Protein AF-A0A1G7ZXC0-F1 (afdb_monomer_lite)

pLDDT: mean 78.15, std 15.35, range [41.19, 96.31]

Organism: NCBI:txid83401

Radius of gyration: 26.31 Å; chains: 1; bounding box: 78×42×73 Å

Sequence (134 aa):
MRMWTPTVRRLALAVGLLLLPCVANAGQVVVEYPRNTNGVVIDHCYHWAKDCDQYAADKVCQALGHSHAVDFRWQLMEPTYVLGTGQTCTGHCGGFTRVICETGRGGGGGGGARSCATDNDCPGSICLLGVCAN

Secondary structure (DSSP, 8-state):
--------------------------EEEEEES-BBTTSPEEBSEEETTEEETHHHHHHHHHHTT-S-EEEEEEEE-SSEEETTTTEEE-SS-EEEEEEEEEE-S--SS--S--B-SSGGGSTTSEEETTEEE-

Foldseek 3Di:
DDDDDDDDDDDPPPPDPPPDPPPDPQDKDKDFQWAFLVRAFAFQALDVVPCGHQSSLQLLQVQVVFRGFPDWDKAFDPFHARFNPRDTDGPRTIGTRMTMTGHPPPPPDDDDFDFDNAQVSAVVFGQIPRTTGD

Structure (mmCIF, N/CA/C/O backbone):
data_AF-A0A1G7ZXC0-F1
#
_entry.id   AF-A0A1G7ZXC0-F1
#
loop_
_atom_site.group_PDB
_atom_site.id
_atom_site.type_symbol
_atom_site.label_atom_id
_atom_site.label_alt_id
_atom_site.label_comp_id
_atom_site.label_asym_id
_atom_site.label_entity_id
_atom_site.label_seq_id
_atom_site.pdbx_PDB_ins_code
_atom_site.Cartn_x
_atom_site.Cartn_y
_atom_site.Cartn_z
_atom_site.occupancy
_atom_site.B_iso_or_equiv
_atom_site.auth_seq_id
_atom_site.auth_comp_id
_atom_site.auth_asym_id
_atom_site.auth_atom_id
_atom_site.pdbx_PDB_model_num
ATOM 1 N N . MET A 1 1 ? -65.681 -18.387 56.964 1.00 41.19 1 MET A N 1
ATOM 2 C CA . MET A 1 1 ? -65.236 -19.464 57.879 1.00 41.19 1 MET A CA 1
ATOM 3 C C . MET A 1 1 ? -64.276 -20.375 57.119 1.00 41.19 1 MET A C 1
ATOM 5 O O . MET A 1 1 ? -64.625 -20.725 56.003 1.00 41.19 1 MET A O 1
ATOM 9 N N . ARG A 1 2 ? -63.135 -20.744 57.740 1.00 48.53 2 ARG A N 1
ATOM 10 C CA . ARG A 1 2 ? -62.091 -21.709 57.291 1.00 48.53 2 ARG A CA 1
ATOM 11 C C . ARG A 1 2 ? -61.259 -21.213 56.088 1.00 48.53 2 ARG A C 1
ATOM 13 O O . ARG A 1 2 ? -61.712 -21.295 54.962 1.00 48.53 2 ARG A O 1
ATOM 20 N N . MET A 1 3 ? -60.122 -20.523 56.245 1.00 52.31 3 MET A N 1
ATOM 21 C CA . MET A 1 3 ? -58.848 -20.943 56.864 1.00 52.31 3 MET A CA 1
ATOM 22 C C . MET A 1 3 ? -58.459 -22.379 56.507 1.00 52.31 3 MET A C 1
ATOM 24 O O . MET A 1 3 ? -58.936 -23.303 57.157 1.00 52.31 3 MET A O 1
ATOM 28 N N . TRP A 1 4 ? -57.565 -22.528 55.523 1.00 49.31 4 TRP A N 1
ATOM 29 C CA . TRP A 1 4 ? -56.487 -23.522 55.529 1.00 49.31 4 TRP A CA 1
ATOM 30 C C . TRP A 1 4 ? -55.458 -23.187 54.437 1.00 49.31 4 TRP A C 1
ATOM 32 O O . TRP A 1 4 ? -55.697 -23.372 53.248 1.00 49.31 4 TRP A O 1
ATOM 42 N N . THR A 1 5 ? -54.318 -22.642 54.854 1.00 58.34 5 THR A N 1
ATOM 43 C CA . THR A 1 5 ? -53.070 -22.647 54.086 1.00 58.34 5 THR A CA 1
ATOM 44 C C . THR A 1 5 ? -52.326 -23.954 54.362 1.00 58.34 5 THR A C 1
ATOM 46 O O . THR A 1 5 ? -52.339 -24.443 55.493 1.00 58.34 5 THR A O 1
ATOM 49 N N . PRO A 1 6 ? -51.592 -24.470 53.367 1.00 51.91 6 PRO A N 1
ATOM 50 C CA . PRO A 1 6 ? -50.257 -24.959 53.661 1.00 51.91 6 PRO A CA 1
ATOM 51 C C . PRO A 1 6 ? -49.249 -24.374 52.667 1.00 51.91 6 PRO A C 1
ATOM 53 O O . PRO A 1 6 ? -49.196 -24.707 51.489 1.00 51.91 6 PRO A O 1
ATOM 56 N N . THR A 1 7 ? -48.453 -23.449 53.188 1.00 62.41 7 THR A N 1
ATOM 57 C CA . THR A 1 7 ? -46.992 -23.406 53.071 1.00 62.41 7 THR A CA 1
ATOM 58 C C . THR A 1 7 ? -46.365 -24.452 52.130 1.00 62.41 7 THR A C 1
ATOM 60 O O . THR A 1 7 ? -45.974 -25.533 52.566 1.00 62.41 7 THR A O 1
ATOM 63 N N . VAL A 1 8 ? -46.142 -24.097 50.862 1.00 56.59 8 VAL A N 1
ATOM 64 C CA . VAL A 1 8 ? -45.107 -24.739 50.035 1.00 56.59 8 VAL A CA 1
ATOM 65 C C . VAL A 1 8 ? -43.869 -23.853 50.023 1.00 56.59 8 VAL A C 1
ATOM 67 O O . VAL A 1 8 ? -43.756 -22.845 49.329 1.00 56.59 8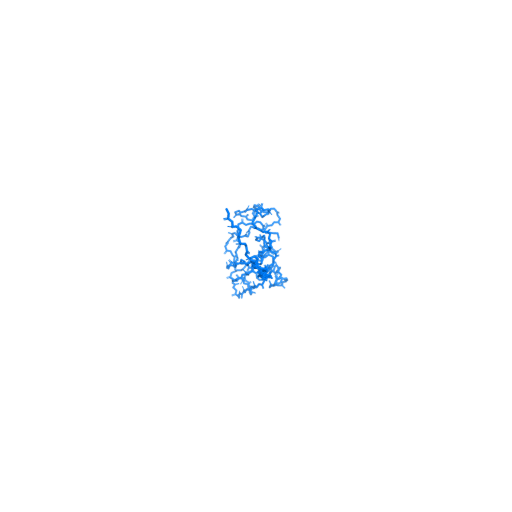 VAL A O 1
ATOM 70 N N . ARG A 1 9 ? -42.953 -24.237 50.912 1.00 55.16 9 ARG A N 1
ATOM 71 C CA . ARG A 1 9 ? -41.568 -23.789 50.978 1.00 55.16 9 ARG A CA 1
ATOM 72 C C . ARG A 1 9 ? -40.867 -24.079 49.650 1.00 55.16 9 ARG A C 1
ATOM 74 O O . ARG A 1 9 ? -40.862 -25.214 49.200 1.00 55.16 9 ARG A O 1
ATOM 81 N N . ARG A 1 10 ? -40.161 -23.057 49.167 1.00 59.66 10 ARG A N 1
ATOM 82 C CA . ARG A 1 10 ? -38.811 -23.122 48.587 1.00 59.66 10 ARG A CA 1
ATOM 83 C C . ARG A 1 10 ? -38.581 -24.208 47.530 1.00 59.66 10 ARG A C 1
ATOM 85 O O . ARG A 1 10 ? -38.253 -25.335 47.864 1.00 59.66 10 ARG A O 1
ATOM 92 N N . LEU A 1 11 ? -38.480 -23.768 46.284 1.00 52.03 11 LEU A N 1
ATOM 93 C CA . LEU A 1 11 ? -37.309 -24.079 45.470 1.00 52.03 11 LEU A CA 1
ATOM 94 C C . LEU A 1 11 ? -37.039 -22.863 44.591 1.00 52.03 11 LEU A C 1
ATOM 96 O O . LEU A 1 11 ? -37.652 -22.659 43.549 1.00 52.03 11 LEU A O 1
ATOM 100 N N . ALA A 1 12 ? -36.137 -22.016 45.083 1.00 54.88 12 ALA A N 1
ATOM 101 C CA . ALA A 1 12 ? -35.402 -21.106 44.231 1.00 54.88 12 ALA A CA 1
ATOM 102 C C . ALA A 1 12 ? -34.613 -21.979 43.248 1.00 54.88 12 ALA A C 1
ATOM 104 O O . ALA A 1 12 ? -33.561 -22.518 43.586 1.00 54.88 12 ALA A O 1
ATOM 105 N N . LEU A 1 13 ? -35.166 -22.176 42.053 1.00 54.75 13 LEU A N 1
ATOM 106 C CA . LEU A 1 13 ? -34.380 -22.572 40.898 1.00 54.75 13 LEU A CA 1
ATOM 107 C C . LEU A 1 13 ? -33.451 -21.395 40.623 1.00 54.75 13 LEU A C 1
ATOM 109 O O . LEU A 1 13 ? -33.876 -20.352 40.128 1.00 54.75 13 LEU A O 1
ATOM 113 N N . ALA A 1 14 ? -32.196 -21.551 41.036 1.00 55.41 14 ALA A N 1
ATOM 114 C CA . ALA A 1 14 ? -31.100 -20.732 40.567 1.00 55.41 14 ALA A CA 1
ATOM 115 C C . ALA A 1 14 ? -31.090 -20.833 39.038 1.00 55.41 14 ALA A C 1
ATOM 117 O O . ALA A 1 14 ? -30.603 -21.809 38.469 1.00 55.41 14 ALA A O 1
ATOM 118 N N . VAL A 1 15 ? -31.699 -19.847 38.378 1.00 60.03 15 VAL A N 1
ATOM 119 C CA . VAL A 1 15 ? -31.512 -19.605 36.953 1.00 60.03 15 VAL A CA 1
ATOM 120 C C . VAL A 1 15 ? -30.034 -19.287 36.815 1.00 60.03 15 VAL A C 1
ATOM 122 O O . VAL A 1 15 ? -29.572 -18.226 37.231 1.00 60.03 15 VAL A O 1
ATOM 125 N N . GLY A 1 16 ? -29.287 -20.293 36.365 1.00 54.88 16 GLY A N 1
ATOM 126 C CA . GLY A 1 16 ? -27.855 -20.221 36.177 1.00 54.88 16 GLY A CA 1
ATOM 127 C C . GLY A 1 16 ? -27.510 -18.973 35.383 1.00 54.88 16 GLY A C 1
ATOM 128 O O . GLY A 1 16 ? -28.019 -18.758 34.284 1.00 54.88 16 GLY A O 1
ATOM 129 N N . LEU A 1 17 ? -26.639 -18.164 35.974 1.00 58.28 17 LEU A N 1
ATOM 130 C CA . LEU A 1 17 ? -25.883 -17.120 35.312 1.00 58.28 17 LEU A CA 1
ATOM 131 C C . LEU A 1 17 ? -25.005 -17.798 34.247 1.00 58.28 17 LEU A C 1
ATOM 133 O O . LEU A 1 17 ? -23.835 -18.094 34.478 1.00 58.28 17 LEU A O 1
ATOM 137 N N . LEU A 1 18 ? -25.600 -18.129 33.099 1.00 55.72 18 LEU A N 1
ATOM 138 C CA . LEU A 1 18 ? -24.878 -18.502 31.893 1.00 55.72 18 LEU A CA 1
ATOM 139 C C . LEU A 1 18 ? -24.096 -17.260 31.468 1.00 55.72 18 LEU A C 1
ATOM 141 O O . LEU A 1 18 ? -24.641 -16.330 30.878 1.00 55.72 18 LEU A O 1
ATOM 145 N N . LEU A 1 19 ? -22.817 -17.241 31.838 1.00 59.88 19 LEU A N 1
ATOM 146 C CA . LEU A 1 19 ? -21.794 -16.379 31.267 1.00 59.88 19 LEU A CA 1
ATOM 147 C C . LEU A 1 19 ? -21.812 -16.593 29.749 1.00 59.88 19 LEU A C 1
ATOM 149 O O . LEU A 1 19 ? -21.178 -17.518 29.249 1.00 59.88 19 LEU A O 1
ATOM 153 N N . LEU A 1 20 ? -22.575 -15.777 29.018 1.00 61.16 20 LEU A N 1
ATOM 154 C CA . LEU A 1 20 ? -22.429 -15.683 27.573 1.00 61.16 20 LEU A CA 1
ATOM 155 C C . LEU A 1 20 ? -21.016 -15.147 27.310 1.00 61.16 20 LEU A C 1
ATOM 157 O O . LEU A 1 20 ? -20.738 -14.003 27.686 1.00 61.16 20 LEU A O 1
ATOM 161 N N . PRO A 1 21 ? -20.107 -15.924 26.690 1.00 57.75 21 PRO A N 1
ATOM 162 C CA . PRO A 1 21 ? -18.868 -15.348 26.205 1.00 57.75 21 PRO A CA 1
ATOM 163 C C . PRO A 1 21 ? -19.250 -14.279 25.180 1.00 57.75 21 PRO A C 1
ATOM 165 O O . PRO A 1 21 ? -19.974 -14.547 24.220 1.00 57.75 21 PRO A O 1
ATOM 168 N N . CYS A 1 22 ? -18.804 -13.045 25.410 1.00 62.16 22 CYS A N 1
ATOM 169 C CA . CYS A 1 22 ? -18.936 -11.971 24.438 1.00 62.16 22 CYS A CA 1
ATOM 170 C C . CYS A 1 22 ? -18.058 -12.352 23.243 1.00 62.16 22 CYS A C 1
ATOM 172 O O . CYS A 1 22 ? -16.840 -12.172 23.281 1.00 62.16 22 CYS A O 1
ATOM 174 N N . VAL A 1 23 ? -18.653 -12.977 22.224 1.00 63.91 23 VAL A N 1
ATOM 175 C CA . VAL A 1 23 ? -17.921 -13.404 21.034 1.00 63.91 23 VAL A CA 1
ATOM 176 C C . VAL A 1 23 ? -17.348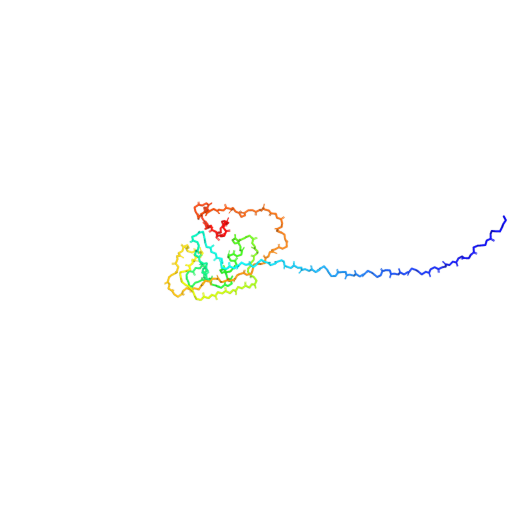 -12.157 20.380 1.00 63.91 23 VAL A C 1
ATOM 178 O O . VAL A 1 23 ? -18.054 -11.272 19.897 1.00 63.91 23 VAL A O 1
ATOM 181 N N . ALA A 1 24 ? -16.028 -12.075 20.426 1.00 62.81 24 ALA A N 1
ATOM 182 C CA . ALA A 1 24 ? -15.252 -11.038 19.804 1.00 62.81 24 ALA A CA 1
ATOM 183 C C . ALA A 1 24 ? -15.105 -11.298 18.311 1.00 62.81 24 ALA A C 1
ATOM 185 O O . ALA A 1 24 ? -14.089 -11.828 17.886 1.00 62.81 24 ALA A O 1
ATOM 186 N N . ASN A 1 25 ? -16.095 -10.893 17.514 1.00 60.19 25 ASN A N 1
ATOM 187 C CA . ASN A 1 25 ? -15.875 -10.770 16.078 1.00 60.19 25 ASN A CA 1
ATOM 188 C C . ASN A 1 25 ? -14.966 -9.562 15.833 1.00 60.19 25 ASN A C 1
ATOM 190 O O . ASN A 1 25 ? -15.403 -8.413 15.911 1.00 60.19 25 ASN A O 1
ATOM 194 N N . ALA A 1 26 ? -13.685 -9.832 15.585 1.00 69.00 26 ALA A N 1
ATOM 195 C CA . ALA A 1 26 ? -12.852 -8.914 14.826 1.00 69.00 26 ALA A CA 1
ATOM 196 C C . ALA A 1 26 ? -13.457 -8.856 13.419 1.00 69.00 26 ALA A C 1
ATOM 198 O O . ALA A 1 26 ? -13.478 -9.859 12.707 1.00 69.00 26 ALA A O 1
ATOM 199 N N . GLY A 1 27 ? -14.061 -7.722 13.065 1.00 79.88 27 GLY A N 1
ATOM 200 C CA . GLY A 1 27 ? -14.561 -7.533 11.711 1.00 79.88 27 GLY A CA 1
ATOM 201 C C . GLY A 1 27 ? -13.376 -7.483 10.749 1.00 79.88 27 GLY A C 1
ATOM 202 O O . GLY A 1 27 ? -12.337 -6.905 11.067 1.00 79.88 27 GLY A O 1
ATOM 203 N N . GLN A 1 28 ? -13.515 -8.119 9.593 1.00 88.12 28 GLN A N 1
ATOM 204 C CA . GLN A 1 28 ? -12.501 -8.124 8.545 1.00 88.12 28 GLN A CA 1
ATOM 205 C C . GLN A 1 28 ? -13.141 -7.664 7.239 1.00 88.12 28 GLN A C 1
ATOM 207 O O . GLN A 1 28 ? -14.275 -8.039 6.935 1.00 88.12 28 GLN A O 1
ATOM 212 N N . VAL A 1 29 ? -12.411 -6.864 6.467 1.00 88.62 29 VAL A N 1
ATOM 213 C CA . VAL A 1 29 ? -12.804 -6.423 5.126 1.00 88.62 29 VAL A CA 1
ATOM 214 C C . VAL A 1 29 ? -11.810 -6.986 4.128 1.00 88.62 29 VAL A C 1
ATOM 216 O O . VAL A 1 29 ? -10.602 -6.831 4.283 1.00 88.62 29 VAL A O 1
ATOM 219 N N . VAL A 1 30 ? -12.329 -7.652 3.100 1.00 91.38 30 VAL A N 1
ATOM 220 C CA . VAL A 1 30 ? -11.519 -8.186 2.007 1.00 91.38 30 VAL A CA 1
ATOM 221 C C . VAL A 1 30 ? -11.497 -7.170 0.876 1.00 91.38 30 VAL A C 1
ATOM 223 O O . VAL A 1 30 ? -12.541 -6.777 0.362 1.00 91.38 30 VAL A O 1
ATOM 226 N N . VAL A 1 31 ? -10.294 -6.776 0.482 1.00 90.69 31 VAL A N 1
ATOM 227 C CA . VAL A 1 31 ? -10.022 -5.866 -0.624 1.00 90.69 31 VAL A CA 1
ATOM 228 C C . VAL A 1 31 ? -9.385 -6.680 -1.739 1.00 90.69 31 VAL A C 1
ATOM 230 O O . VAL A 1 31 ? -8.262 -7.170 -1.606 1.00 90.69 31 VAL A O 1
ATOM 233 N N . GLU A 1 32 ? -10.115 -6.865 -2.833 1.00 93.12 32 GLU A N 1
ATOM 234 C CA . GLU A 1 32 ? -9.609 -7.571 -4.010 1.00 93.12 32 GLU A CA 1
ATOM 235 C C . GLU A 1 32 ? -8.998 -6.579 -4.994 1.00 93.12 32 GLU A C 1
ATOM 237 O O . GLU A 1 32 ? -9.594 -5.542 -5.276 1.00 93.12 32 GLU A O 1
ATOM 242 N N . TYR A 1 33 ? -7.812 -6.909 -5.509 1.00 91.06 33 TYR A N 1
ATOM 243 C CA . TYR A 1 33 ? -7.048 -6.090 -6.453 1.00 91.06 33 TYR A CA 1
ATOM 244 C C . TYR A 1 33 ? -7.066 -4.593 -6.093 1.00 91.06 33 TYR A C 1
ATOM 246 O O . TYR A 1 33 ? -7.635 -3.803 -6.855 1.00 91.06 33 TYR A O 1
ATOM 254 N N . PRO A 1 34 ? -6.479 -4.183 -4.949 1.00 89.06 34 PRO A N 1
ATOM 255 C CA . PRO A 1 34 ? -6.385 -2.769 -4.608 1.00 89.06 34 PRO A CA 1
ATOM 256 C C . PRO A 1 34 ? -5.690 -2.021 -5.748 1.00 89.06 34 PRO A C 1
ATOM 258 O O . PRO A 1 34 ? -4.642 -2.449 -6.237 1.00 89.06 34 PRO A O 1
ATOM 261 N N . ARG A 1 35 ? -6.300 -0.921 -6.194 1.00 89.38 35 ARG A N 1
ATOM 262 C CA . ARG A 1 35 ? -5.841 -0.110 -7.327 1.00 89.38 35 ARG A CA 1
ATOM 263 C C . ARG A 1 35 ? -5.764 1.359 -6.940 1.00 89.38 35 ARG A C 1
ATOM 265 O O . ARG A 1 35 ? -6.545 1.833 -6.112 1.00 89.38 35 ARG A O 1
ATOM 272 N N . ASN A 1 36 ? -4.847 2.078 -7.576 1.00 84.44 36 ASN A N 1
ATOM 273 C CA . ASN A 1 36 ? -4.853 3.538 -7.554 1.00 84.44 36 ASN A CA 1
ATOM 274 C C . ASN A 1 36 ? -5.995 4.095 -8.430 1.00 84.44 36 ASN A C 1
ATOM 276 O O . ASN A 1 36 ? -6.680 3.351 -9.139 1.00 84.44 36 ASN A O 1
ATOM 280 N N . THR A 1 37 ? -6.189 5.414 -8.418 1.00 78.62 37 THR A N 1
ATOM 281 C CA . THR A 1 37 ? -7.183 6.094 -9.273 1.00 78.62 37 THR A CA 1
ATOM 282 C C . THR A 1 37 ? -6.971 5.890 -10.771 1.00 78.62 37 THR A C 1
ATOM 284 O O . THR A 1 37 ? -7.935 5.898 -11.533 1.00 78.62 37 THR A O 1
ATOM 287 N N . ASN A 1 38 ? -5.736 5.624 -11.195 1.00 81.62 38 ASN A N 1
ATOM 288 C CA . ASN A 1 38 ? -5.398 5.304 -12.584 1.00 81.62 38 ASN A CA 1
ATOM 289 C C . ASN A 1 38 ? -5.716 3.843 -12.966 1.00 81.62 38 ASN A C 1
ATOM 291 O O . ASN A 1 38 ? -5.446 3.423 -14.090 1.00 81.62 38 ASN A O 1
ATOM 295 N N . GLY A 1 39 ? -6.274 3.047 -12.046 1.00 85.81 39 GLY A N 1
ATOM 296 C CA . GLY A 1 39 ? -6.653 1.654 -12.277 1.00 85.81 39 GLY A CA 1
ATOM 297 C C . GLY A 1 39 ? -5.491 0.656 -12.235 1.00 85.81 39 GLY A C 1
ATOM 298 O O . GLY A 1 39 ? -5.691 -0.516 -12.557 1.00 85.81 39 GLY A O 1
ATOM 299 N N . VAL A 1 40 ? -4.294 1.075 -11.821 1.00 89.69 40 VAL A N 1
ATOM 300 C CA . VAL A 1 40 ? -3.099 0.227 -11.693 1.00 89.69 40 VAL A CA 1
ATOM 301 C C . VAL A 1 40 ? -3.095 -0.460 -10.330 1.00 89.69 40 VAL A C 1
ATOM 303 O O . VAL A 1 40 ? -3.389 0.172 -9.316 1.00 89.69 40 VAL A O 1
ATOM 306 N N . VAL A 1 41 ? -2.778 -1.759 -10.305 1.00 92.06 41 VAL A N 1
ATOM 307 C CA . VAL A 1 41 ? -2.744 -2.556 -9.068 1.00 92.06 41 VAL A CA 1
ATOM 308 C C . VAL A 1 41 ? -1.606 -2.089 -8.173 1.00 92.06 41 VAL A C 1
ATOM 310 O O . VAL A 1 41 ? -0.507 -1.816 -8.648 1.00 92.06 41 VAL A O 1
ATOM 313 N N . ILE A 1 42 ? -1.868 -2.016 -6.875 1.00 91.50 42 ILE A N 1
ATOM 314 C CA . ILE A 1 42 ? -0.875 -1.618 -5.885 1.00 91.50 42 ILE A CA 1
ATOM 315 C C . ILE A 1 42 ? 0.211 -2.683 -5.739 1.00 91.50 42 ILE A C 1
ATOM 317 O O . ILE A 1 42 ? -0.084 -3.876 -5.633 1.00 91.50 42 ILE A O 1
ATOM 321 N N . ASP A 1 43 ? 1.460 -2.232 -5.730 1.00 93.44 43 ASP A N 1
ATOM 322 C CA . ASP A 1 43 ? 2.633 -3.070 -5.546 1.00 93.44 43 ASP A CA 1
ATOM 323 C C . ASP A 1 43 ? 2.716 -3.614 -4.114 1.00 93.44 43 ASP A C 1
ATOM 325 O O . ASP A 1 43 ? 2.309 -2.970 -3.146 1.00 93.44 43 ASP A O 1
ATOM 329 N N . HIS A 1 44 ? 3.262 -4.816 -3.986 1.00 93.69 44 HIS A N 1
ATOM 330 C CA . HIS A 1 44 ? 3.503 -5.470 -2.714 1.00 93.69 44 HIS A CA 1
ATOM 331 C C . HIS A 1 44 ? 4.625 -4.802 -1.921 1.00 93.69 44 HIS A C 1
ATOM 333 O O . HIS A 1 44 ? 4.769 -5.092 -0.740 1.00 93.69 44 HIS A O 1
ATOM 339 N N . CYS A 1 45 ? 5.400 -3.908 -2.536 1.00 92.69 45 CYS A N 1
ATOM 340 C CA . CYS A 1 45 ? 6.371 -3.067 -1.870 1.00 92.69 45 CYS A CA 1
ATOM 341 C C . CYS A 1 45 ? 5.862 -1.636 -1.707 1.00 92.69 45 CYS A C 1
ATOM 343 O O . CYS A 1 45 ? 5.381 -1.002 -2.647 1.00 92.69 45 CYS A O 1
ATOM 345 N N . TYR A 1 46 ? 6.001 -1.097 -0.493 1.00 90.12 46 TYR A N 1
ATOM 346 C CA . TYR A 1 46 ? 5.654 0.295 -0.230 1.00 90.12 46 TYR A CA 1
ATOM 347 C C . TYR A 1 46 ? 6.693 1.241 -0.840 1.00 90.12 46 TYR A C 1
ATOM 349 O O . TYR A 1 46 ? 6.331 2.251 -1.431 1.00 90.12 46 TYR A O 1
ATOM 357 N N . HIS A 1 47 ? 7.975 0.886 -0.781 1.00 89.44 47 HIS A N 1
ATOM 358 C CA . HIS A 1 47 ? 9.043 1.540 -1.534 1.00 89.44 47 HIS A CA 1
ATOM 359 C C . HIS A 1 47 ? 9.638 0.538 -2.521 1.00 89.44 47 HIS A C 1
ATOM 361 O O . HIS A 1 47 ? 9.664 -0.653 -2.246 1.00 89.44 47 HIS A O 1
ATOM 367 N N . TRP A 1 48 ? 10.162 0.973 -3.666 1.00 85.25 48 TRP A N 1
ATOM 368 C CA . TRP A 1 48 ? 10.716 0.015 -4.629 1.00 85.25 48 TRP A CA 1
ATOM 369 C C . TRP A 1 48 ? 11.791 -0.881 -3.981 1.00 85.25 48 TRP A C 1
ATOM 371 O O . TRP A 1 48 ? 12.774 -0.382 -3.423 1.00 85.25 48 TRP A O 1
ATOM 381 N N . ALA A 1 49 ? 11.561 -2.198 -4.029 1.00 84.88 49 ALA A N 1
ATOM 382 C CA . ALA A 1 49 ? 12.380 -3.235 -3.396 1.00 84.88 49 ALA A CA 1
ATOM 383 C C . ALA A 1 49 ? 12.610 -3.066 -1.872 1.00 84.88 49 ALA A C 1
ATOM 385 O O . ALA A 1 49 ? 13.597 -3.575 -1.333 1.00 84.88 49 ALA A O 1
ATOM 386 N N . LYS A 1 50 ? 11.732 -2.338 -1.168 1.00 88.44 50 LYS A N 1
ATOM 387 C CA . LYS A 1 50 ? 11.815 -2.054 0.273 1.00 88.44 50 LYS A CA 1
ATOM 388 C C . LYS A 1 50 ? 10.427 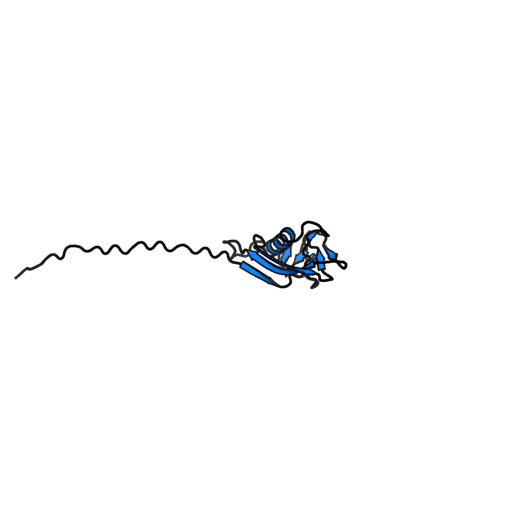-2.001 0.915 1.00 88.44 50 LYS A C 1
ATOM 390 O O . LYS A 1 50 ? 9.444 -1.648 0.273 1.00 88.44 50 LYS A O 1
ATOM 395 N N . ASP A 1 51 ? 10.360 -2.304 2.210 1.00 91.75 51 ASP A N 1
ATOM 396 C CA . ASP A 1 51 ? 9.116 -2.226 2.990 1.00 91.75 51 ASP A CA 1
ATOM 397 C C . ASP A 1 51 ? 7.958 -3.004 2.330 1.00 91.75 51 ASP A C 1
ATOM 399 O O . ASP A 1 51 ? 6.863 -2.482 2.103 1.00 91.75 51 ASP A O 1
ATOM 403 N N . CYS A 1 52 ? 8.248 -4.252 1.954 1.00 91.81 52 CYS A N 1
ATOM 404 C CA . CYS A 1 52 ? 7.341 -5.111 1.202 1.00 91.81 52 CYS A CA 1
ATOM 405 C C . CYS A 1 52 ? 6.430 -5.969 2.081 1.00 91.81 52 CYS A C 1
ATOM 407 O O . CYS A 1 52 ? 6.582 -6.047 3.303 1.00 91.81 52 CYS A O 1
ATOM 409 N N . ASP A 1 53 ? 5.479 -6.622 1.420 1.00 93.69 53 ASP A N 1
ATOM 410 C CA . ASP A 1 53 ? 4.546 -7.589 1.974 1.00 93.69 53 ASP A CA 1
ATOM 411 C C . ASP A 1 53 ? 3.672 -6.972 3.072 1.00 93.69 53 ASP A C 1
ATOM 413 O O . ASP A 1 53 ? 2.827 -6.122 2.786 1.00 93.69 53 ASP A O 1
ATOM 417 N N . GLN A 1 54 ? 3.879 -7.372 4.330 1.00 93.81 54 GLN A N 1
ATOM 418 C CA . GLN A 1 54 ? 3.051 -6.951 5.460 1.00 93.81 54 GLN A CA 1
ATOM 419 C C . GLN A 1 54 ? 3.017 -5.431 5.607 1.00 93.81 54 GLN A C 1
ATOM 421 O O . GLN A 1 54 ? 1.947 -4.864 5.795 1.00 93.81 54 GLN A O 1
ATOM 426 N N . TYR A 1 55 ? 4.166 -4.760 5.479 1.00 93.38 55 TYR A N 1
ATOM 427 C CA . TYR A 1 55 ? 4.218 -3.312 5.661 1.00 93.38 55 TYR A CA 1
ATOM 428 C C . TYR A 1 55 ? 3.388 -2.585 4.597 1.00 93.38 55 TYR A C 1
ATOM 430 O O . TYR A 1 55 ? 2.600 -1.696 4.916 1.00 93.38 55 TYR A O 1
ATOM 438 N N . ALA A 1 56 ? 3.519 -2.986 3.331 1.00 92.38 56 ALA A N 1
ATOM 439 C CA . ALA A 1 56 ? 2.736 -2.408 2.246 1.00 92.38 56 ALA A CA 1
ATOM 440 C C . ALA A 1 56 ? 1.241 -2.741 2.380 1.00 92.38 56 ALA A C 1
ATOM 442 O O . ALA A 1 56 ? 0.399 -1.869 2.171 1.00 92.38 56 ALA A O 1
ATOM 443 N N . ALA A 1 57 ? 0.900 -3.965 2.790 1.00 94.25 57 ALA A N 1
ATOM 444 C CA . ALA A 1 57 ? -0.480 -4.380 3.031 1.00 94.25 57 ALA A CA 1
ATOM 445 C C . ALA A 1 57 ? -1.124 -3.574 4.173 1.00 94.25 57 ALA A C 1
ATOM 447 O O . ALA A 1 57 ? -2.252 -3.096 4.039 1.00 94.25 57 ALA A O 1
ATOM 448 N N . ASP A 1 58 ? -0.389 -3.343 5.263 1.00 92.12 58 ASP A N 1
ATOM 449 C CA . ASP A 1 58 ? -0.827 -2.493 6.370 1.00 92.12 58 ASP A CA 1
ATOM 450 C C . ASP A 1 58 ? -1.099 -1.072 5.897 1.00 92.12 58 ASP A C 1
ATOM 452 O O . ASP A 1 58 ? -2.101 -0.480 6.290 1.00 92.12 58 ASP A O 1
ATOM 456 N N . LYS A 1 59 ? -0.250 -0.534 5.015 1.00 90.44 59 LYS A N 1
ATOM 457 C CA . LYS A 1 59 ? -0.441 0.795 4.428 1.00 90.44 59 LYS A CA 1
ATOM 458 C C . LYS A 1 59 ? -1.677 0.869 3.543 1.00 90.44 59 LYS A C 1
ATOM 460 O O . LYS A 1 59 ? -2.420 1.841 3.650 1.00 90.44 59 LYS A O 1
ATOM 465 N N . VAL A 1 60 ? -1.963 -0.168 2.754 1.00 90.19 60 VAL A N 1
ATOM 466 C CA . VAL A 1 60 ? -3.229 -0.278 2.008 1.00 90.19 60 VAL A CA 1
ATOM 467 C C . VAL A 1 60 ? -4.427 -0.264 2.963 1.00 90.19 60 VAL A C 1
ATOM 469 O O . VAL A 1 60 ? -5.396 0.451 2.727 1.00 90.19 60 VAL A O 1
ATOM 472 N N . CYS A 1 61 ? -4.373 -1.006 4.069 1.00 90.19 61 CYS A N 1
ATOM 473 C CA . CYS A 1 61 ? -5.466 -1.027 5.040 1.00 90.19 61 CYS A CA 1
ATOM 474 C C . CYS A 1 61 ? -5.617 0.300 5.796 1.00 90.19 61 CYS A C 1
ATOM 476 O O . CYS A 1 61 ? -6.732 0.792 5.951 1.00 90.19 61 CYS A O 1
ATOM 478 N N . GLN A 1 62 ? -4.512 0.917 6.212 1.00 87.19 62 GLN A N 1
ATOM 479 C CA . GLN A 1 62 ? -4.499 2.231 6.861 1.00 87.19 62 GLN A CA 1
ATOM 480 C C . GLN A 1 62 ? -5.058 3.315 5.938 1.00 87.19 62 GLN A C 1
ATOM 482 O O . GLN A 1 62 ? -5.849 4.146 6.380 1.00 87.19 62 GLN A O 1
ATOM 487 N N . ALA A 1 63 ? -4.718 3.260 4.648 1.00 81.00 63 ALA A N 1
ATOM 488 C CA . ALA A 1 63 ? -5.278 4.128 3.618 1.00 81.00 63 ALA A CA 1
ATOM 489 C C . ALA A 1 63 ? -6.806 4.011 3.513 1.00 81.00 63 ALA A C 1
ATOM 491 O O . ALA A 1 63 ? -7.492 5.002 3.283 1.00 81.00 63 ALA A O 1
ATOM 492 N N . LEU A 1 64 ? -7.345 2.814 3.744 1.00 81.31 64 LEU A N 1
ATOM 493 C CA . LEU A 1 64 ? -8.783 2.543 3.762 1.00 81.31 64 LEU A CA 1
ATOM 494 C C . LEU A 1 64 ? -9.466 2.885 5.096 1.00 81.31 64 LEU A C 1
ATOM 496 O O . LEU A 1 64 ? -10.672 2.692 5.237 1.00 81.31 64 LEU A O 1
ATOM 500 N N . GLY A 1 65 ? -8.724 3.396 6.081 1.00 81.69 65 GLY A N 1
ATOM 501 C CA . GLY A 1 65 ? -9.245 3.680 7.420 1.00 81.69 65 GLY A CA 1
ATOM 502 C C . GLY A 1 65 ? -9.390 2.438 8.305 1.00 81.69 65 GLY A C 1
ATOM 503 O O . GLY A 1 65 ? -10.135 2.456 9.287 1.00 81.69 65 GLY A O 1
ATOM 504 N N . HIS A 1 66 ? -8.701 1.350 7.969 1.00 86.19 66 HIS A N 1
ATOM 505 C CA . HIS A 1 66 ? -8.604 0.138 8.781 1.00 86.19 66 HIS A CA 1
ATOM 506 C C . HIS A 1 66 ? -7.323 0.139 9.630 1.00 86.19 66 HIS A C 1
ATOM 508 O O . HIS A 1 66 ? -6.446 0.981 9.444 1.00 86.19 66 HIS A O 1
ATOM 514 N N . SER A 1 67 ? -7.213 -0.775 10.603 1.00 86.44 67 SER A N 1
ATOM 515 C CA . SER A 1 67 ? -6.068 -0.787 11.529 1.00 86.44 67 SER A CA 1
ATOM 516 C C . SER A 1 67 ? -4.790 -1.278 10.839 1.00 86.44 67 SER A C 1
ATOM 518 O O . SER A 1 67 ? -3.785 -0.567 10.787 1.00 86.44 67 SER A O 1
ATOM 520 N N . HIS A 1 68 ? -4.834 -2.497 10.311 1.00 90.06 68 HIS A N 1
ATOM 521 C CA . HIS A 1 68 ? -3.719 -3.182 9.661 1.00 90.06 68 HIS A CA 1
ATOM 522 C C . HIS A 1 68 ? -4.236 -4.333 8.785 1.00 90.06 68 HIS A C 1
ATOM 524 O O . HIS A 1 68 ? -5.430 -4.660 8.820 1.00 90.06 68 HIS A O 1
ATOM 530 N N . ALA A 1 69 ? -3.352 -4.934 7.991 1.00 93.81 69 ALA A N 1
ATOM 531 C CA . ALA A 1 69 ? -3.654 -6.136 7.230 1.00 93.81 69 ALA A CA 1
ATOM 532 C C . ALA A 1 69 ? -3.451 -7.379 8.103 1.00 93.81 69 ALA A C 1
ATOM 534 O O . ALA A 1 69 ? -2.407 -7.561 8.721 1.00 93.81 69 ALA A O 1
ATOM 535 N N . VAL A 1 70 ? -4.440 -8.266 8.130 1.00 94.19 70 VAL A N 1
ATOM 536 C CA . VAL A 1 70 ? -4.354 -9.552 8.844 1.00 94.19 70 VAL A CA 1
ATOM 537 C C . VAL A 1 70 ? -3.894 -10.691 7.944 1.00 94.19 70 VAL A C 1
ATOM 539 O O . VAL A 1 70 ? -3.374 -11.686 8.434 1.00 94.19 70 VAL A O 1
ATOM 542 N N . ASP A 1 71 ? -4.106 -10.556 6.636 1.00 94.31 71 ASP A N 1
ATOM 543 C CA . ASP A 1 71 ? -3.669 -11.510 5.619 1.00 94.31 71 ASP A CA 1
ATOM 544 C C . ASP A 1 71 ? -3.583 -10.793 4.269 1.00 94.31 71 ASP A C 1
ATOM 546 O O . ASP A 1 71 ? -4.328 -9.846 4.005 1.00 94.31 71 ASP A O 1
ATOM 550 N N . PHE A 1 72 ? -2.693 -11.235 3.389 1.00 95.69 72 PHE A N 1
ATOM 551 C CA . PHE A 1 72 ? -2.579 -10.683 2.043 1.00 95.69 72 PHE A CA 1
ATOM 552 C C . PHE A 1 72 ? -2.016 -11.717 1.072 1.00 95.69 72 PHE A C 1
ATOM 554 O O . PHE A 1 72 ? -1.321 -12.664 1.436 1.00 95.69 72 PHE A O 1
ATOM 561 N N . ARG A 1 73 ? -2.317 -11.520 -0.209 1.00 96.31 73 ARG A N 1
ATOM 562 C CA . ARG A 1 73 ? -1.772 -12.295 -1.320 1.00 96.31 73 ARG A CA 1
ATOM 563 C C . ARG A 1 73 ? -1.390 -11.361 -2.443 1.00 96.31 73 ARG A C 1
ATOM 565 O O . ARG A 1 73 ? -2.172 -10.498 -2.845 1.00 96.31 73 ARG A O 1
ATOM 572 N N . TRP A 1 74 ? -0.230 -11.603 -3.022 1.00 94.69 74 TRP A N 1
ATOM 573 C CA . TRP A 1 74 ? 0.240 -10.918 -4.212 1.00 94.69 74 TRP A CA 1
ATOM 574 C C . TRP A 1 74 ? 0.710 -11.939 -5.245 1.00 94.69 74 TRP A C 1
ATOM 576 O O . TRP A 1 74 ? 0.930 -13.110 -4.933 1.00 94.69 74 TRP A O 1
ATOM 586 N N . GLN A 1 75 ? 0.814 -11.494 -6.489 1.00 94.75 75 GLN A N 1
ATOM 587 C CA . GLN A 1 75 ? 1.400 -12.272 -7.575 1.00 94.75 75 GLN A CA 1
ATOM 588 C C . GLN A 1 75 ? 2.285 -11.367 -8.420 1.00 94.75 75 GLN A C 1
ATOM 590 O O . GLN A 1 75 ? 2.048 -10.158 -8.482 1.00 94.75 75 GLN A O 1
ATOM 595 N N . LEU A 1 76 ? 3.279 -11.956 -9.083 1.00 92.50 76 LEU A N 1
ATOM 596 C CA . LEU A 1 76 ? 4.067 -11.244 -10.082 1.00 92.50 76 LEU A CA 1
ATOM 597 C C . LEU A 1 76 ? 3.131 -10.743 -11.185 1.00 92.50 76 LEU A C 1
ATOM 599 O O . LEU A 1 76 ? 2.445 -11.535 -11.832 1.00 92.50 76 LEU A O 1
ATOM 603 N N . MET A 1 77 ? 3.065 -9.428 -11.350 1.00 90.44 77 MET A N 1
ATOM 604 C CA . MET A 1 77 ? 2.266 -8.774 -12.380 1.00 90.44 77 MET A CA 1
ATOM 605 C C . MET A 1 77 ? 2.876 -7.422 -12.713 1.00 90.44 77 MET A C 1
ATOM 607 O O . MET A 1 77 ? 3.512 -6.796 -11.873 1.00 90.44 77 MET A O 1
ATOM 611 N N . GLU A 1 78 ? 2.651 -6.963 -13.936 1.00 87.88 78 GLU A N 1
ATOM 612 C CA . GLU A 1 78 ? 3.178 -5.699 -14.432 1.00 87.88 78 GLU A CA 1
ATOM 613 C C . GLU A 1 78 ? 2.117 -5.043 -15.331 1.00 87.88 78 GLU A C 1
ATOM 615 O O . GLU A 1 78 ? 1.466 -5.748 -16.109 1.00 87.88 78 GLU A O 1
ATOM 620 N N . PRO A 1 79 ? 1.927 -3.714 -15.265 1.00 89.81 79 PRO A N 1
ATOM 621 C CA . PRO A 1 79 ? 2.545 -2.784 -14.319 1.00 89.81 79 PRO A CA 1
ATOM 622 C C . PRO A 1 79 ? 1.878 -2.795 -12.928 1.00 89.81 79 PRO A C 1
ATOM 624 O O . PRO A 1 79 ? 0.682 -3.069 -12.807 1.00 89.81 79 PRO A O 1
ATOM 627 N N . THR A 1 80 ? 2.631 -2.425 -11.889 1.00 91.56 80 THR A N 1
ATOM 628 C CA . THR A 1 80 ? 2.109 -2.158 -10.529 1.00 91.56 80 THR A CA 1
ATOM 629 C C . THR A 1 80 ? 2.436 -0.737 -10.086 1.00 91.56 80 THR A C 1
ATOM 631 O O . THR A 1 80 ? 3.270 -0.058 -10.683 1.00 91.56 80 THR A O 1
ATOM 634 N N . TYR A 1 81 ? 1.767 -0.259 -9.043 1.00 90.75 81 TYR A N 1
ATOM 635 C CA . TYR A 1 81 ? 1.935 1.084 -8.504 1.00 90.75 81 TYR A CA 1
ATOM 636 C C . TYR A 1 81 ? 2.521 1.048 -7.092 1.00 90.75 81 TYR A C 1
ATOM 638 O O . TYR A 1 81 ? 1.898 0.518 -6.172 1.00 90.75 81 TYR A O 1
ATOM 646 N N . VAL A 1 82 ? 3.701 1.639 -6.915 1.00 90.31 82 VAL A N 1
ATOM 647 C CA . VAL A 1 82 ? 4.422 1.687 -5.637 1.00 90.31 82 VAL A CA 1
ATOM 648 C C . VAL A 1 82 ? 3.895 2.854 -4.803 1.00 90.31 82 VAL A C 1
ATOM 650 O O . VAL A 1 82 ? 4.076 4.015 -5.174 1.00 90.31 82 VAL A O 1
ATOM 653 N N . LEU A 1 83 ? 3.252 2.553 -3.670 1.00 86.38 83 LEU A N 1
ATOM 654 C CA . LEU A 1 83 ? 2.553 3.550 -2.846 1.00 86.38 83 LEU A CA 1
ATOM 655 C C . LEU A 1 83 ? 3.459 4.679 -2.350 1.00 86.38 83 LEU A C 1
ATOM 657 O O . LEU A 1 83 ? 3.127 5.846 -2.519 1.00 86.38 83 LEU A O 1
ATOM 661 N N . GLY A 1 84 ? 4.598 4.337 -1.756 1.00 82.94 84 GLY A N 1
ATOM 662 C CA . GLY A 1 84 ? 5.476 5.283 -1.072 1.00 82.94 84 GLY A CA 1
ATOM 663 C C . GLY A 1 84 ? 6.307 6.161 -2.005 1.00 82.94 84 GLY A C 1
ATOM 664 O O . GLY A 1 84 ? 6.771 7.216 -1.584 1.00 82.94 84 GLY A O 1
ATOM 665 N N . THR A 1 85 ? 6.502 5.766 -3.270 1.00 82.44 85 THR A N 1
ATOM 666 C CA . THR A 1 85 ? 7.231 6.589 -4.256 1.00 82.44 85 THR A CA 1
ATOM 667 C C . THR A 1 85 ? 6.335 7.205 -5.328 1.00 82.44 85 THR A C 1
ATOM 669 O O . THR A 1 85 ? 6.783 8.096 -6.047 1.00 82.44 85 THR A O 1
ATOM 672 N N . GLY A 1 86 ? 5.088 6.745 -5.461 1.00 82.88 86 GLY A N 1
ATOM 673 C CA . GLY A 1 86 ? 4.159 7.186 -6.502 1.00 82.88 86 GLY A CA 1
ATOM 674 C C . GLY A 1 86 ? 4.566 6.777 -7.922 1.00 82.88 86 GLY A C 1
ATOM 675 O O . GLY A 1 86 ? 4.108 7.359 -8.905 1.00 82.88 86 GLY A O 1
ATOM 676 N N . GLN A 1 87 ? 5.467 5.801 -8.049 1.00 86.69 87 GLN A N 1
ATOM 677 C CA . GLN A 1 87 ? 6.006 5.357 -9.332 1.00 86.69 87 GLN A CA 1
ATOM 678 C C . GLN A 1 87 ? 5.304 4.088 -9.813 1.00 86.69 87 GLN A C 1
ATOM 680 O O . GLN A 1 87 ? 4.914 3.225 -9.027 1.00 86.69 87 GLN A O 1
ATOM 685 N N . THR A 1 88 ? 5.186 3.953 -11.132 1.00 88.94 88 THR A N 1
ATOM 686 C CA . THR A 1 88 ? 4.739 2.703 -11.752 1.00 88.94 88 THR A CA 1
ATOM 687 C C . THR A 1 88 ? 5.940 1.787 -11.956 1.00 88.94 88 THR A C 1
ATOM 689 O O . THR A 1 88 ? 6.915 2.175 -12.598 1.00 88.94 88 THR A O 1
ATOM 692 N N . CYS A 1 89 ? 5.872 0.578 -11.413 1.00 86.25 89 CYS A N 1
ATOM 693 C CA . CYS A 1 89 ? 6.862 -0.462 -11.621 1.00 86.25 89 CYS A CA 1
ATOM 694 C C . CYS A 1 89 ? 6.515 -1.254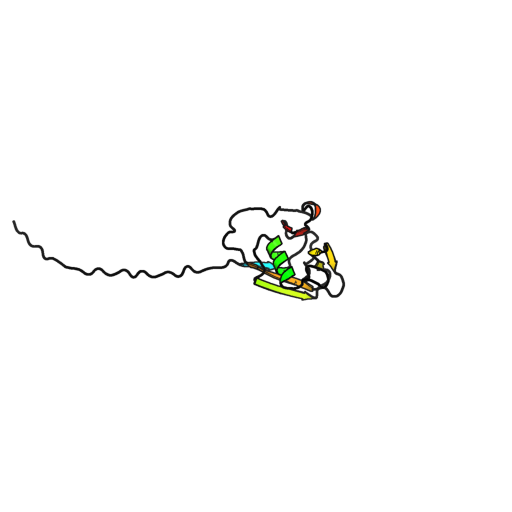 -12.892 1.00 86.25 89 CYS A C 1
ATOM 696 O O . CYS A 1 89 ? 5.374 -1.680 -13.088 1.00 86.25 89 CYS A O 1
ATOM 698 N N . THR A 1 90 ? 7.512 -1.448 -13.762 1.00 86.19 90 THR A N 1
ATOM 699 C CA . THR A 1 90 ? 7.385 -2.167 -15.045 1.00 86.19 90 THR A CA 1
ATOM 700 C C . THR A 1 90 ? 8.439 -3.268 -15.227 1.00 86.19 90 THR A C 1
ATOM 702 O O . THR A 1 90 ? 8.717 -3.654 -16.358 1.00 86.19 90 THR A O 1
ATOM 705 N N . GLY A 1 91 ? 9.093 -3.710 -14.149 1.00 81.06 91 GLY A N 1
ATOM 706 C CA . GLY A 1 91 ? 10.133 -4.739 -14.196 1.00 81.06 91 GLY A CA 1
ATOM 707 C C . GLY A 1 91 ? 10.254 -5.512 -12.882 1.00 81.06 91 GLY A C 1
ATOM 708 O O . GLY A 1 91 ? 10.703 -4.961 -11.880 1.00 81.06 91 GLY A O 1
ATOM 709 N N . HIS A 1 92 ? 9.888 -6.792 -12.922 1.00 83.44 92 HIS A N 1
ATOM 710 C CA . HIS A 1 92 ? 9.811 -7.744 -11.814 1.00 83.44 92 HIS A CA 1
ATOM 711 C C . HIS A 1 92 ? 8.960 -7.266 -10.634 1.00 83.44 92 HIS A C 1
ATOM 713 O O . HIS A 1 92 ? 9.381 -7.335 -9.481 1.00 83.44 92 HIS A O 1
ATOM 719 N N . CYS A 1 93 ? 7.753 -6.794 -10.930 1.00 88.81 93 CYS A N 1
ATOM 720 C CA . CYS A 1 93 ? 6.856 -6.238 -9.925 1.00 88.81 93 CYS A CA 1
ATOM 721 C C . CYS A 1 93 ? 5.847 -7.269 -9.411 1.00 88.81 93 CYS A C 1
ATOM 723 O O . CYS A 1 93 ? 5.519 -8.247 -10.091 1.00 88.81 93 CYS A O 1
ATOM 725 N N . GLY A 1 94 ? 5.346 -7.052 -8.197 1.00 92.19 94 GLY A N 1
ATOM 726 C CA . GLY A 1 94 ? 4.395 -7.939 -7.539 1.00 92.19 94 GLY A CA 1
ATOM 727 C C . GLY A 1 94 ? 3.192 -7.142 -7.082 1.00 92.19 94 GLY A C 1
ATOM 728 O O . GLY A 1 94 ? 3.334 -6.257 -6.259 1.00 92.19 94 GLY A O 1
ATOM 729 N N . GLY A 1 95 ? 2.005 -7.428 -7.604 1.00 92.69 95 GLY A N 1
ATOM 730 C CA . GLY A 1 95 ? 0.795 -6.681 -7.263 1.00 92.69 95 GLY A CA 1
ATOM 731 C C . GLY A 1 95 ? -0.066 -7.428 -6.258 1.00 92.69 95 GLY A C 1
ATOM 732 O O . GLY A 1 95 ? -0.231 -8.650 -6.359 1.00 92.69 95 GLY A O 1
ATOM 733 N N . PHE A 1 96 ? -0.667 -6.708 -5.314 1.00 94.88 96 PHE A N 1
ATOM 734 C CA . PHE A 1 96 ? -1.650 -7.294 -4.410 1.00 94.88 96 PHE A CA 1
ATOM 735 C C . PHE A 1 96 ? -2.882 -7.781 -5.186 1.00 94.88 96 PHE A C 1
ATOM 737 O O . PHE A 1 96 ? -3.545 -7.038 -5.905 1.00 94.88 96 PHE A O 1
ATOM 744 N N . THR A 1 97 ? -3.216 -9.055 -5.006 1.00 95.88 97 THR A N 1
ATOM 745 C CA . THR A 1 97 ? -4.448 -9.673 -5.531 1.00 95.88 97 THR A CA 1
ATOM 746 C C . THR A 1 97 ? -5.561 -9.641 -4.498 1.00 95.88 97 THR A C 1
ATOM 748 O O . THR A 1 97 ? -6.735 -9.510 -4.841 1.00 95.88 97 THR A O 1
ATOM 751 N N . ARG A 1 98 ? -5.186 -9.739 -3.221 1.00 94.62 98 ARG A N 1
ATOM 752 C CA . ARG A 1 98 ? -6.094 -9.721 -2.084 1.00 94.62 98 ARG A CA 1
ATOM 753 C C . ARG A 1 98 ? -5.376 -9.152 -0.871 1.00 94.62 98 ARG A C 1
ATOM 755 O O . ARG A 1 98 ? -4.264 -9.573 -0.572 1.00 94.62 98 ARG A O 1
ATOM 762 N N . VAL A 1 99 ? -6.041 -8.263 -0.149 1.00 94.50 99 VAL A N 1
ATOM 763 C CA . VAL A 1 99 ? -5.616 -7.775 1.165 1.00 94.50 99 VAL A CA 1
ATOM 764 C C . VAL A 1 99 ? -6.811 -7.883 2.102 1.00 94.50 99 VAL A C 1
ATOM 766 O O . VAL A 1 99 ? -7.910 -7.458 1.756 1.00 94.50 99 VAL A O 1
ATOM 769 N N . ILE A 1 100 ? -6.626 -8.501 3.262 1.00 94.00 100 ILE A N 1
ATOM 770 C CA . ILE A 1 100 ? -7.645 -8.611 4.302 1.00 94.00 100 ILE A CA 1
ATOM 771 C C . ILE A 1 100 ? -7.276 -7.625 5.398 1.00 94.00 100 ILE A C 1
ATOM 773 O O . ILE A 1 100 ? -6.252 -7.777 6.055 1.00 94.00 100 ILE A O 1
ATOM 777 N N . CYS A 1 101 ? -8.118 -6.621 5.591 1.00 92.62 101 CYS A N 1
ATOM 778 C CA . CYS A 1 101 ? -7.931 -5.584 6.588 1.00 92.62 101 CYS A CA 1
ATOM 779 C C . CYS A 1 101 ? -8.752 -5.882 7.838 1.00 92.62 101 CYS A C 1
ATOM 781 O O . CYS A 1 101 ? -9.922 -6.256 7.740 1.00 92.62 101 CYS A O 1
ATOM 783 N N . GLU A 1 102 ? -8.177 -5.667 9.018 1.00 90.12 102 GLU A N 1
ATOM 784 C CA . GLU A 1 102 ? -8.952 -5.675 10.254 1.00 90.12 102 GLU A CA 1
ATOM 785 C C . GLU A 1 102 ? -9.723 -4.359 10.394 1.00 90.12 102 GLU A C 1
ATOM 787 O O . GLU A 1 102 ? -9.158 -3.264 10.475 1.00 90.12 102 GLU A O 1
ATOM 792 N N . THR A 1 103 ? -11.049 -4.458 10.467 1.00 80.19 103 THR A N 1
ATOM 793 C CA . THR A 1 103 ? -11.877 -3.335 10.893 1.00 80.19 103 THR A CA 1
ATOM 794 C C . THR A 1 103 ? -11.769 -3.258 12.409 1.00 80.19 103 THR A C 1
ATOM 796 O O . THR A 1 103 ? -12.330 -4.099 13.119 1.00 80.19 103 THR A O 1
ATOM 799 N N . GLY A 1 104 ? -11.029 -2.274 12.920 1.00 65.38 104 GLY A N 1
ATOM 800 C CA . GLY A 1 104 ? -10.951 -2.037 14.357 1.00 65.38 104 GLY A CA 1
ATOM 801 C C . GLY A 1 104 ? -12.356 -1.967 14.965 1.00 65.38 104 GLY A C 1
ATOM 802 O O . GLY A 1 104 ? -13.277 -1.396 14.376 1.00 65.38 104 GLY A O 1
ATOM 803 N N . ARG A 1 105 ? -12.537 -2.575 16.143 1.00 52.28 105 ARG A N 1
ATOM 804 C CA . ARG A 1 105 ? -13.745 -2.463 16.976 1.00 52.28 105 ARG A CA 1
ATOM 805 C C . ARG A 1 105 ? -14.008 -0.984 17.320 1.00 52.28 105 ARG A C 1
ATOM 807 O O . ARG A 1 105 ? -13.613 -0.506 18.375 1.00 52.28 105 ARG A O 1
ATOM 814 N N . GLY A 1 106 ? -14.642 -0.250 16.409 1.00 52.47 106 GLY A N 1
ATOM 815 C CA . GLY A 1 106 ? -14.905 1.184 16.552 1.00 52.47 106 GLY A CA 1
ATOM 816 C C . GLY A 1 106 ? -15.028 1.938 15.226 1.00 52.47 106 GLY A C 1
ATOM 817 O O . GLY A 1 106 ? -14.402 2.978 15.082 1.00 52.47 106 GLY A O 1
ATOM 818 N N . GLY A 1 107 ? -15.798 1.432 14.254 1.00 49.28 107 GLY A N 1
ATOM 819 C CA . GLY A 1 107 ? -15.775 1.985 12.890 1.00 49.28 107 GLY A CA 1
ATOM 820 C C . GLY A 1 107 ? -17.109 2.092 12.156 1.00 49.28 107 GLY A C 1
ATOM 821 O O . GLY A 1 107 ? -17.120 2.120 10.934 1.00 49.28 107 GLY A O 1
ATOM 822 N N . GLY A 1 108 ? -18.239 2.160 12.861 1.00 49.53 108 GLY A N 1
ATOM 823 C CA . GLY A 1 108 ? -19.436 2.797 12.309 1.00 49.53 108 GLY A CA 1
ATOM 824 C C . GLY A 1 108 ? -19.363 4.296 12.597 1.00 49.53 108 GLY A C 1
ATOM 825 O O . GLY A 1 108 ? -19.872 4.728 13.624 1.00 49.53 108 GLY A O 1
ATOM 826 N N . GLY A 1 109 ? -18.687 5.083 11.758 1.00 43.94 109 GLY A N 1
ATOM 827 C CA . GLY A 1 109 ? -18.611 6.534 11.957 1.00 43.94 109 GLY A CA 1
ATOM 828 C C . GLY A 1 109 ? -17.545 7.217 11.109 1.00 43.94 109 GLY A C 1
ATOM 829 O O . GLY A 1 109 ? -16.357 7.074 11.373 1.00 43.94 109 GLY A O 1
ATOM 830 N N . GLY A 1 110 ? -17.983 7.973 10.100 1.00 49.03 110 GLY A N 1
ATOM 831 C CA . GLY A 1 110 ? -17.143 8.797 9.233 1.00 49.03 110 GLY A CA 1
ATOM 832 C C . GLY A 1 110 ? -16.287 9.802 10.004 1.00 49.03 110 GLY A C 1
ATOM 833 O O . GLY A 1 110 ? -16.768 10.845 10.438 1.00 49.03 110 GLY A O 1
ATOM 834 N N . GLY A 1 111 ? -14.999 9.490 10.120 1.00 48.25 111 GLY A N 1
ATOM 835 C CA . GLY A 1 111 ? -13.996 10.321 10.768 1.00 48.25 111 GLY A CA 1
ATOM 836 C C . GLY A 1 111 ? -12.662 10.254 10.032 1.00 48.25 111 GLY A C 1
ATOM 837 O O . GLY A 1 111 ? -11.737 9.610 10.504 1.00 48.25 111 GLY A O 1
ATOM 838 N N . GLY A 1 112 ? -12.560 10.937 8.887 1.00 54.19 112 GLY A N 1
ATOM 839 C CA . GLY A 1 112 ? -11.284 11.516 8.445 1.00 54.19 112 GLY A CA 1
ATOM 840 C C . GLY A 1 112 ? -10.589 10.941 7.209 1.00 54.19 112 GLY A C 1
ATOM 841 O O . GLY A 1 112 ? -9.612 11.548 6.779 1.00 54.19 112 GLY A O 1
ATOM 842 N N . ALA A 1 113 ? -11.069 9.860 6.587 1.00 57.47 113 ALA A N 1
ATOM 843 C CA . ALA A 1 113 ? -10.61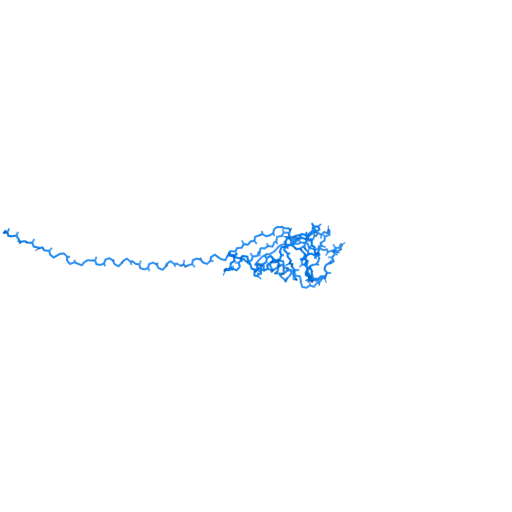6 9.523 5.235 1.00 57.47 113 ALA A CA 1
ATOM 844 C C . ALA A 1 113 ? -11.216 10.556 4.271 1.00 57.47 113 ALA A C 1
ATOM 846 O O . ALA A 1 113 ? -12.424 10.564 4.025 1.00 57.47 113 ALA A O 1
ATOM 847 N N . ARG A 1 114 ? -10.396 11.500 3.795 1.00 71.00 114 ARG A N 1
ATOM 848 C CA . ARG A 1 114 ? -10.829 12.455 2.769 1.00 71.00 114 ARG A CA 1
ATOM 849 C C . ARG A 1 114 ? -11.147 11.655 1.514 1.00 71.00 114 ARG A C 1
ATOM 851 O O . ARG A 1 114 ? -10.261 11.002 0.977 1.00 71.00 114 ARG A O 1
ATOM 858 N N . SER A 1 115 ? -12.400 11.670 1.079 1.00 78.25 115 SER A N 1
ATOM 859 C CA . 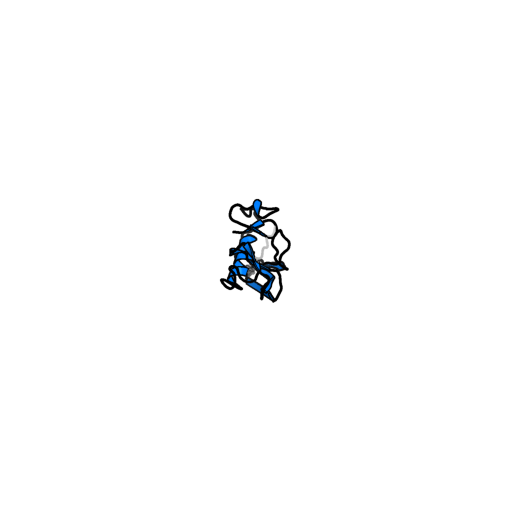SER A 1 115 ? -12.770 11.099 -0.212 1.00 78.25 115 SER A CA 1
ATOM 860 C C . SER A 1 115 ? -12.084 11.877 -1.330 1.00 78.25 115 SER A C 1
ATOM 862 O O . SER A 1 115 ? -12.005 13.104 -1.257 1.00 78.25 115 SER A O 1
ATOM 864 N N . CYS A 1 116 ? -11.646 11.183 -2.367 1.00 80.31 116 CYS A N 1
ATOM 865 C CA . CYS A 1 116 ? -10.954 11.764 -3.510 1.00 80.31 116 CYS A CA 1
ATOM 866 C C . CYS A 1 116 ? -11.412 11.096 -4.807 1.00 80.31 116 CYS A C 1
ATOM 868 O O . CYS A 1 116 ? -11.854 9.946 -4.805 1.00 80.31 116 CYS A O 1
ATOM 870 N N . ALA A 1 117 ? -11.310 11.824 -5.917 1.00 78.50 117 ALA A N 1
ATOM 871 C CA . ALA A 1 117 ? -11.523 11.286 -7.257 1.00 78.50 117 ALA A CA 1
ATOM 872 C C . ALA A 1 117 ? -10.191 11.049 -7.980 1.00 78.50 117 ALA A C 1
ATOM 874 O O . ALA A 1 117 ? -10.079 10.134 -8.792 1.00 78.50 117 ALA A O 1
ATOM 875 N N . THR A 1 118 ? -9.186 11.871 -7.684 1.00 75.38 118 THR A N 1
ATOM 876 C CA . THR A 1 118 ? -7.852 11.842 -8.286 1.00 75.38 118 THR A CA 1
ATOM 877 C C . THR A 1 118 ? -6.781 12.116 -7.235 1.00 75.38 118 THR A C 1
ATOM 879 O O . THR A 1 118 ? -7.066 12.679 -6.180 1.00 75.38 118 THR A O 1
ATOM 882 N N . ASP A 1 119 ? -5.528 11.765 -7.531 1.00 76.44 119 ASP A N 1
ATOM 883 C CA . ASP A 1 119 ? -4.395 11.996 -6.620 1.00 76.44 119 ASP A CA 1
ATOM 884 C C . ASP A 1 119 ? -4.204 13.488 -6.268 1.00 76.44 119 ASP A C 1
ATOM 886 O O . ASP A 1 119 ? -3.722 13.818 -5.190 1.00 76.44 119 ASP A O 1
ATOM 890 N N . ASN A 1 120 ? -4.669 14.407 -7.124 1.00 80.12 120 ASN A N 1
ATOM 891 C CA . ASN A 1 120 ? -4.614 15.852 -6.870 1.00 80.12 120 ASN A CA 1
ATOM 892 C C . ASN A 1 120 ? -5.534 16.317 -5.728 1.00 80.12 120 ASN A C 1
ATOM 894 O O . ASN A 1 120 ? -5.317 17.393 -5.171 1.00 80.12 120 ASN A O 1
ATOM 898 N N . ASP A 1 121 ? -6.547 15.524 -5.366 1.00 81.94 121 ASP A N 1
ATOM 899 C CA . ASP A 1 121 ? -7.456 15.836 -4.256 1.00 81.94 121 ASP A CA 1
ATOM 900 C C . ASP A 1 121 ? -6.799 15.586 -2.882 1.00 81.94 121 ASP A C 1
ATOM 902 O O . ASP A 1 121 ? -7.337 15.967 -1.838 1.00 81.94 121 ASP A O 1
ATOM 906 N N . CYS A 1 122 ? -5.618 14.960 -2.878 1.00 79.56 122 CYS A N 1
ATOM 907 C CA . CYS A 1 122 ? -4.913 14.489 -1.698 1.00 79.56 122 CYS A CA 1
ATOM 908 C C . CYS A 1 122 ? -3.573 15.231 -1.534 1.00 79.56 122 CYS A C 1
ATOM 910 O O . CYS A 1 122 ? -2.545 14.817 -2.065 1.00 79.56 122 CYS A O 1
ATOM 912 N N . PRO A 1 123 ? -3.527 16.358 -0.797 1.00 74.69 123 PRO A N 1
ATOM 913 C CA . PRO A 1 123 ? -2.283 17.099 -0.615 1.00 74.69 123 PRO A CA 1
ATOM 914 C C . PRO A 1 123 ? -1.280 16.266 0.194 1.00 74.69 123 PRO A C 1
ATOM 916 O O . PRO A 1 123 ? -1.483 16.025 1.385 1.00 74.69 123 PRO A O 1
ATOM 919 N N . GLY A 1 124 ? -0.202 15.833 -0.464 1.00 70.62 124 GLY A N 1
ATOM 920 C CA . GLY A 1 124 ? 0.840 14.990 0.132 1.00 70.62 124 GLY A CA 1
ATOM 921 C C . GLY A 1 124 ? 0.444 13.522 0.304 1.00 70.62 124 GLY A C 1
ATOM 922 O O . GLY A 1 124 ? 1.061 12.835 1.102 1.00 70.62 124 GLY A O 1
ATOM 923 N N . SER A 1 125 ? -0.598 13.066 -0.392 1.00 71.44 125 SER A N 1
ATOM 924 C CA . SER A 1 125 ? -1.119 11.694 -0.357 1.00 71.44 125 SER A CA 1
ATOM 925 C C . SER A 1 125 ? -1.584 11.286 -1.761 1.00 71.44 125 SER A C 1
ATOM 927 O O . SER A 1 125 ? -1.718 12.130 -2.640 1.00 71.44 125 SER A O 1
ATOM 929 N N . ILE A 1 126 ? -1.828 10.002 -1.999 1.00 76.00 126 ILE A N 1
ATOM 930 C CA . ILE A 1 126 ? -2.424 9.516 -3.252 1.00 76.00 126 ILE A CA 1
ATOM 931 C C . ILE A 1 126 ? -3.911 9.250 -3.043 1.00 76.00 126 ILE A C 1
ATOM 933 O O . ILE A 1 126 ? -4.354 9.015 -1.921 1.00 76.00 126 ILE A O 1
ATOM 937 N N . CYS A 1 127 ? -4.689 9.214 -4.116 1.00 80.38 127 CYS A N 1
ATOM 938 C CA . CYS A 1 127 ? -6.058 8.751 -4.039 1.00 80.38 127 CYS A CA 1
ATOM 939 C C . CYS A 1 127 ? -6.109 7.243 -4.299 1.00 80.38 127 CYS A C 1
ATOM 941 O O . CYS A 1 127 ? -5.840 6.759 -5.402 1.00 80.38 127 CYS A O 1
ATOM 943 N N . LEU A 1 128 ? -6.456 6.479 -3.267 1.00 77.19 128 LEU A N 1
ATOM 944 C CA . LEU A 1 128 ? -6.504 5.026 -3.305 1.00 77.19 128 LEU A CA 1
ATOM 945 C C . LEU A 1 128 ? -7.928 4.560 -3.049 1.00 77.19 128 LEU A C 1
ATOM 947 O O . LEU A 1 128 ? -8.497 4.865 -2.008 1.00 77.19 128 LEU A O 1
ATOM 951 N N . LEU A 1 129 ? -8.518 3.833 -4.001 1.00 73.75 129 LEU A N 1
ATOM 952 C CA . LEU A 1 129 ? -9.888 3.316 -3.870 1.00 73.75 129 LEU A CA 1
ATOM 953 C C . LEU A 1 129 ? -10.928 4.399 -3.479 1.00 73.75 129 LEU A C 1
ATOM 955 O O . LEU A 1 129 ? -11.921 4.108 -2.816 1.00 73.75 129 LEU A O 1
ATOM 959 N N . GLY A 1 130 ? -10.705 5.651 -3.899 1.00 74.94 130 GLY A N 1
ATOM 960 C CA . GLY A 1 130 ? -11.587 6.789 -3.618 1.00 74.94 130 GLY A CA 1
ATOM 961 C C . GLY A 1 130 ? -11.348 7.497 -2.278 1.00 74.94 130 GLY A C 1
ATOM 962 O O . GLY A 1 130 ? -12.160 8.340 -1.894 1.00 74.94 130 GLY A O 1
ATOM 963 N N . VAL A 1 131 ? -10.260 7.186 -1.565 1.00 79.25 131 VAL A N 1
ATOM 964 C CA . VAL A 1 131 ? -9.862 7.843 -0.309 1.00 79.25 131 VAL A CA 1
ATOM 965 C C . VAL A 1 131 ? -8.388 8.262 -0.313 1.00 79.25 131 VAL A C 1
ATOM 967 O O . VAL A 1 131 ? -7.541 7.595 -0.903 1.00 79.25 131 VAL A O 1
ATOM 970 N N . CYS A 1 132 ? -8.072 9.391 0.323 1.00 76.12 132 CYS A N 1
ATOM 971 C CA . CYS A 1 132 ? -6.703 9.884 0.417 1.00 76.12 132 CYS A CA 1
ATOM 972 C C . CYS A 1 132 ? -5.857 8.995 1.330 1.00 76.12 132 CYS A C 1
ATOM 974 O O . CYS A 1 132 ? -6.147 8.849 2.517 1.00 76.12 132 CYS A O 1
ATOM 976 N N . ALA A 1 133 ? -4.785 8.462 0.759 1.00 69.31 133 ALA A N 1
ATOM 977 C CA . ALA A 1 133 ? -3.825 7.550 1.351 1.00 69.31 133 ALA A CA 1
ATOM 978 C C . ALA A 1 133 ? -2.469 8.249 1.495 1.00 69.31 133 ALA A C 1
ATOM 980 O O . ALA A 1 133 ? -1.919 8.715 0.499 1.00 69.31 133 ALA A O 1
ATOM 981 N N . ASN A 1 134 ? -1.956 8.348 2.721 1.00 60.97 134 ASN A N 1
ATOM 982 C CA . ASN A 1 134 ? -0.662 8.968 3.036 1.00 60.97 134 ASN A CA 1
ATOM 983 C C . ASN A 1 134 ? 0.467 7.937 3.006 1.00 60.97 134 ASN A C 1
ATOM 985 O O . ASN A 1 134 ? 0.292 6.890 3.675 1.00 60.97 134 ASN A O 1
#